Protein AF-A0A9N8HUD5-F1 (afdb_monomer_lite)

Radius of gyration: 26.01 Å; chains: 1; bounding box: 50×95×50 Å

InterPro domains:
  IPR002059 Cold-shock protein Csp, DNA-binding [PF00313] (64-129)
  IPR002059 Cold-shock protein Csp, DNA-binding [PR00050] (65-80)
  IPR002059 Cold-shock protein Csp, DNA-binding [PR00050] (102-120)
  IPR002059 Cold-shock protein Cs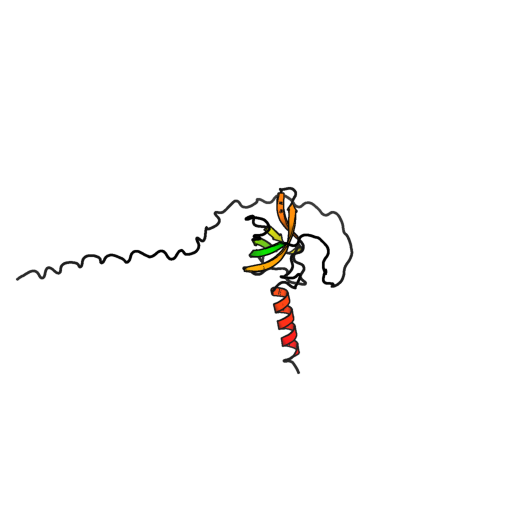p, DNA-binding [PS51857] (62-129)
  IPR002059 Cold-shock protein Csp, DNA-binding [cd04458] (65-129)
  IPR011129 Cold-shock domain [SM00357] (64-130)
  IPR012340 Nucleic acid-binding, OB-fold [G3DSA:2.40.50.140] (56-138)
  IPR012340 Nucleic acid-binding, OB-fold [SSF50249] (61-129)

Organism: NCBI:txid568900

pLDDT: mean 70.56, std 19.14, range [32.69, 93.5]

Structure (mmCIF, N/CA/C/O backbone):
data_AF-A0A9N8HUD5-F1
#
_entry.id   AF-A0A9N8HUD5-F1
#
loop_
_atom_site.group_PDB
_atom_site.id
_atom_site.type_symbol
_atom_site.label_atom_id
_atom_site.label_alt_id
_atom_site.label_comp_id
_atom_site.label_asym_id
_atom_site.label_entity_id
_atom_site.label_seq_id
_atom_site.pdbx_PDB_ins_code
_atom_site.Cartn_x
_atom_site.Cartn_y
_atom_site.Cartn_z
_atom_site.occupancy
_atom_site.B_iso_or_equiv
_atom_site.auth_seq_id
_atom_site.auth_comp_id
_atom_site.auth_asym_id
_atom_site.auth_atom_id
_atom_site.pdbx_PDB_model_num
ATOM 1 N N . MET A 1 1 ? 23.398 -70.251 32.913 1.00 56.81 1 MET A N 1
ATOM 2 C CA . MET A 1 1 ? 24.498 -69.536 32.239 1.00 56.81 1 MET A CA 1
ATOM 3 C C . MET A 1 1 ? 24.218 -69.539 30.742 1.00 56.81 1 MET A C 1
ATOM 5 O O . MET A 1 1 ? 24.771 -70.358 30.030 1.00 56.81 1 MET A O 1
ATOM 9 N N . PHE A 1 2 ? 23.281 -68.706 30.293 1.00 45.31 2 PHE A N 1
ATOM 10 C CA . PHE A 1 2 ? 23.055 -68.455 28.871 1.00 45.31 2 PHE A CA 1
ATOM 11 C C . PHE A 1 2 ? 22.741 -66.976 28.736 1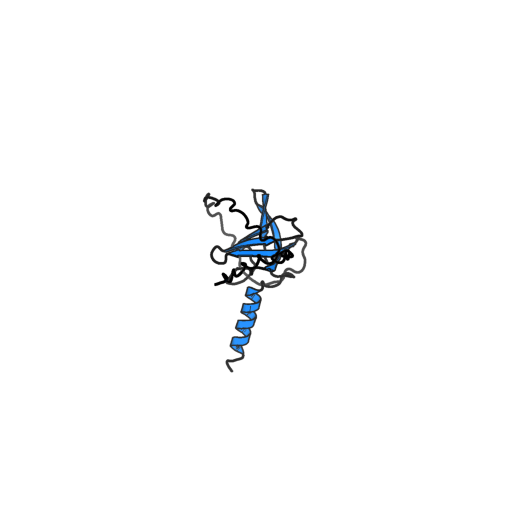.00 45.31 2 PHE A C 1
ATOM 13 O O . PHE A 1 2 ? 21.716 -66.505 29.228 1.00 45.31 2 PHE A O 1
ATOM 20 N N . ASP A 1 3 ? 23.706 -66.267 28.165 1.00 61.66 3 ASP A N 1
ATOM 21 C CA . ASP A 1 3 ? 23.652 -64.870 27.792 1.00 61.66 3 ASP A CA 1
ATOM 22 C C . ASP A 1 3 ? 22.352 -64.572 27.049 1.00 61.66 3 ASP A C 1
ATOM 24 O O . ASP A 1 3 ? 22.137 -64.966 25.901 1.00 61.66 3 ASP A O 1
ATOM 28 N N . TRP A 1 4 ? 21.478 -63.872 27.770 1.00 51.94 4 TRP A N 1
ATOM 29 C CA . TRP A 1 4 ? 20.275 -63.199 27.307 1.00 51.94 4 TRP A CA 1
ATOM 30 C C . TRP A 1 4 ? 20.705 -62.058 26.375 1.00 51.94 4 TRP A C 1
ATOM 32 O O . TRP A 1 4 ? 20.704 -60.877 26.723 1.00 51.94 4 TRP A O 1
ATOM 42 N N . PHE A 1 5 ? 21.179 -62.459 25.197 1.00 59.19 5 PHE A N 1
ATOM 43 C CA . PHE A 1 5 ? 21.587 -61.618 24.089 1.00 59.19 5 PHE A CA 1
ATOM 44 C C . PHE A 1 5 ? 20.330 -60.946 23.550 1.00 59.19 5 PHE A C 1
ATOM 46 O O . PHE A 1 5 ? 19.666 -61.466 22.662 1.00 59.19 5 PHE A O 1
ATOM 53 N N . ASN A 1 6 ? 19.959 -59.827 24.170 1.00 59.56 6 ASN A N 1
ATOM 54 C CA . ASN A 1 6 ? 18.856 -58.979 23.755 1.00 59.56 6 ASN A CA 1
ATOM 55 C C . ASN A 1 6 ? 19.247 -58.349 22.405 1.00 59.56 6 ASN A C 1
ATOM 57 O O . ASN A 1 6 ? 20.108 -57.460 22.384 1.00 59.56 6 ASN A O 1
ATOM 61 N N . PRO A 1 7 ? 18.708 -58.825 21.267 1.00 67.44 7 PRO A N 1
ATOM 62 C CA . PRO A 1 7 ? 19.077 -58.276 19.977 1.00 67.44 7 PRO A CA 1
ATOM 63 C C . PRO A 1 7 ? 18.527 -56.851 19.915 1.00 67.44 7 PRO A C 1
ATOM 65 O O . PRO A 1 7 ? 17.330 -56.629 20.106 1.00 67.44 7 PRO A O 1
ATOM 68 N N . LYS A 1 8 ? 19.404 -55.867 19.678 1.00 62.22 8 LYS A N 1
ATOM 69 C CA . LYS A 1 8 ? 18.968 -54.489 19.428 1.00 62.22 8 LYS A CA 1
ATOM 70 C C . LYS A 1 8 ? 17.900 -54.514 18.325 1.00 62.22 8 LYS A C 1
ATOM 72 O O . LYS A 1 8 ? 18.168 -55.085 17.265 1.00 62.22 8 LYS A O 1
ATOM 77 N N . PRO A 1 9 ? 16.717 -53.918 18.544 1.00 66.44 9 PRO A N 1
ATOM 78 C CA . PRO A 1 9 ? 15.714 -53.824 17.499 1.00 66.44 9 PRO A CA 1
ATOM 79 C C . PRO A 1 9 ? 16.289 -53.012 16.336 1.00 66.44 9 PRO A C 1
ATOM 81 O O . PRO A 1 9 ? 16.839 -51.927 16.539 1.00 66.44 9 PRO A O 1
ATOM 84 N N . ALA A 1 10 ? 16.189 -53.558 15.124 1.00 68.25 10 ALA A N 1
ATOM 85 C CA . ALA A 1 10 ? 16.516 -52.838 13.902 1.00 68.25 10 ALA A CA 1
ATOM 86 C C . ALA A 1 10 ? 15.690 -51.537 13.829 1.00 68.25 10 ALA A C 1
ATOM 88 O O . ALA A 1 10 ? 14.516 -51.547 14.224 1.00 68.25 10 ALA A O 1
ATOM 89 N N . PRO A 1 11 ? 16.263 -50.423 13.341 1.00 66.31 11 PRO A N 1
ATOM 90 C CA . PRO A 1 11 ? 15.497 -49.203 13.141 1.00 66.31 11 PRO A CA 1
ATOM 91 C C . PRO A 1 11 ? 14.362 -49.484 12.148 1.00 66.31 11 PRO A C 1
ATOM 93 O O . PRO A 1 11 ? 14.580 -50.039 11.070 1.00 66.31 11 PRO A O 1
ATOM 96 N N . LYS A 1 12 ? 13.133 -49.144 12.548 1.00 63.16 12 LYS A N 1
ATOM 97 C CA . LYS A 1 12 ? 11.958 -49.188 11.669 1.00 63.16 12 LYS A CA 1
ATOM 98 C C . LYS A 1 12 ? 12.215 -48.277 10.460 1.00 63.16 12 LYS A C 1
ATOM 100 O O . LYS A 1 12 ? 12.832 -47.230 10.651 1.00 63.16 12 LYS A O 1
ATOM 105 N N . PRO A 1 13 ? 11.736 -48.626 9.252 1.00 60.84 13 PRO A N 1
ATOM 106 C CA . PRO A 1 13 ? 11.747 -47.685 8.143 1.00 60.84 13 PRO A CA 1
ATOM 107 C C . PRO A 1 13 ? 10.936 -46.457 8.559 1.00 60.84 13 PRO A C 1
ATOM 109 O O . PRO A 1 13 ? 9.752 -46.567 8.886 1.00 60.84 13 PRO A O 1
ATOM 112 N N . GLU A 1 14 ? 11.603 -45.308 8.608 1.00 56.56 14 GLU A N 1
ATOM 113 C CA . GLU A 1 14 ? 10.946 -44.023 8.790 1.00 56.56 14 GLU A CA 1
ATOM 114 C C . GLU A 1 14 ? 9.911 -43.845 7.668 1.00 56.56 14 GLU A C 1
ATOM 116 O O . GLU A 1 14 ? 10.170 -44.246 6.523 1.00 56.56 14 GLU A O 1
ATOM 121 N N . PRO A 1 15 ? 8.715 -43.313 7.972 1.00 58.66 15 PRO A N 1
ATOM 122 C CA . PRO A 1 15 ? 7.761 -42.969 6.934 1.00 58.66 15 PRO A CA 1
ATOM 123 C C . PRO A 1 15 ? 8.463 -42.001 5.984 1.00 58.66 15 PRO A C 1
ATOM 125 O O . PRO A 1 15 ? 8.954 -40.960 6.415 1.00 58.66 15 PRO A O 1
ATOM 128 N N . LYS A 1 16 ? 8.538 -42.358 4.696 1.00 51.50 16 LYS A N 1
ATOM 129 C CA . LYS A 1 16 ? 8.854 -41.385 3.654 1.00 51.50 16 LYS A CA 1
ATOM 130 C C . LYS A 1 16 ? 7.853 -40.258 3.836 1.00 51.50 16 LYS A C 1
ATOM 132 O O . LYS A 1 16 ? 6.663 -40.478 3.620 1.00 51.50 16 LYS A O 1
ATOM 137 N N . GLU A 1 17 ? 8.340 -39.113 4.298 1.00 52.84 17 GLU A N 1
ATOM 138 C CA . GLU A 1 17 ? 7.603 -37.866 4.279 1.00 52.84 17 GLU A CA 1
ATOM 139 C C . GLU A 1 17 ? 7.073 -37.688 2.862 1.00 52.84 17 GLU A C 1
ATOM 141 O O . GLU A 1 17 ? 7.805 -37.394 1.913 1.00 52.84 17 GLU A O 1
ATOM 146 N N . GLU A 1 18 ? 5.777 -37.933 2.720 1.00 52.66 18 GLU A N 1
ATOM 147 C CA . GLU A 1 18 ? 4.967 -37.267 1.729 1.00 52.66 18 GLU A CA 1
ATOM 148 C C . GLU A 1 18 ? 5.169 -35.785 2.021 1.00 52.66 18 GLU A C 1
ATOM 150 O O . GLU A 1 18 ? 4.607 -35.233 2.970 1.00 52.66 18 GLU A O 1
ATOM 155 N N . LYS A 1 19 ? 6.091 -35.182 1.264 1.00 46.22 19 LYS A N 1
ATOM 156 C CA . LYS A 1 19 ? 6.238 -33.743 1.162 1.00 46.22 19 LYS A CA 1
ATOM 157 C C . LYS A 1 19 ? 4.858 -33.212 0.815 1.00 46.22 19 LYS A C 1
ATOM 159 O O . LYS A 1 19 ? 4.460 -33.199 -0.345 1.00 46.22 19 LYS A O 1
ATOM 164 N N . LYS A 1 20 ? 4.135 -32.769 1.840 1.00 44.97 20 LYS A N 1
ATOM 165 C CA . LYS A 1 20 ? 3.268 -31.620 1.682 1.00 44.97 20 LYS A CA 1
ATOM 166 C C . LYS A 1 20 ? 4.163 -30.569 1.059 1.00 44.97 20 LYS A C 1
ATOM 168 O O . LYS A 1 20 ? 5.164 -30.178 1.653 1.00 44.97 20 LYS A O 1
ATOM 173 N N . GLU A 1 21 ? 3.853 -30.219 -0.176 1.00 50.84 21 GLU A N 1
ATOM 174 C CA . GLU A 1 21 ? 4.315 -28.987 -0.779 1.00 50.84 21 GLU A CA 1
ATOM 175 C C . GLU A 1 21 ? 3.797 -27.864 0.123 1.00 50.84 21 GLU A C 1
ATOM 177 O O . GLU A 1 21 ? 2.689 -27.354 -0.017 1.00 50.84 21 GLU A O 1
ATOM 182 N N . GLU A 1 22 ? 4.583 -27.559 1.150 1.00 48.84 22 GLU A N 1
ATOM 183 C CA . GLU A 1 22 ? 4.628 -26.234 1.725 1.00 48.84 22 GLU A CA 1
ATOM 184 C C . GLU A 1 22 ? 4.951 -25.304 0.551 1.00 48.84 22 GLU A C 1
ATOM 186 O O . GLU A 1 22 ? 5.876 -25.611 -0.215 1.00 48.84 22 GLU A O 1
ATOM 191 N N . PRO A 1 23 ? 4.183 -24.222 0.328 1.00 47.81 23 PRO A N 1
ATOM 192 C CA . PRO A 1 23 ? 4.582 -23.241 -0.661 1.00 47.81 23 PRO A CA 1
ATOM 193 C C . PRO A 1 23 ? 5.985 -22.803 -0.269 1.00 47.81 23 PRO A C 1
ATOM 195 O O . PRO A 1 23 ? 6.195 -22.333 0.849 1.00 47.81 23 PRO A O 1
ATOM 198 N N . VAL A 1 24 ? 6.935 -23.059 -1.168 1.00 46.81 24 VAL A N 1
ATOM 199 C CA . VAL A 1 24 ? 8.325 -22.647 -1.057 1.00 46.81 24 VAL A CA 1
ATOM 200 C C . VAL A 1 24 ? 8.314 -21.181 -0.654 1.00 46.81 24 VAL A C 1
ATOM 202 O O . VAL A 1 24 ? 8.031 -20.290 -1.454 1.00 46.81 24 VAL A O 1
ATOM 205 N N . VAL A 1 25 ? 8.578 -20.949 0.627 1.00 52.94 25 VAL A N 1
ATOM 206 C CA . VAL A 1 25 ? 9.038 -19.668 1.123 1.00 52.94 25 VAL A CA 1
ATOM 207 C C . VAL A 1 25 ? 10.451 -19.585 0.573 1.00 52.94 25 VAL A C 1
ATOM 209 O O . VAL A 1 25 ? 11.414 -20.001 1.212 1.00 52.94 25 VAL A O 1
ATOM 212 N N . GLU A 1 26 ? 10.564 -19.155 -0.683 1.00 42.72 26 GLU A N 1
ATOM 213 C CA . GLU A 1 26 ? 11.800 -18.559 -1.149 1.00 42.72 26 GLU A CA 1
ATOM 214 C C . GLU A 1 26 ? 12.009 -17.376 -0.217 1.00 42.72 26 GLU A C 1
ATOM 216 O O . GLU A 1 26 ? 11.342 -16.349 -0.330 1.00 42.72 26 GLU A O 1
ATOM 221 N N . GLU A 1 27 ? 12.886 -17.561 0.770 1.00 49.47 27 GLU A N 1
ATOM 222 C CA . GLU A 1 27 ? 13.604 -16.453 1.367 1.00 49.47 27 GLU A CA 1
ATOM 223 C C . GLU A 1 27 ? 14.079 -15.589 0.195 1.00 49.47 27 GLU A C 1
ATOM 225 O O . GLU A 1 27 ? 14.913 -16.060 -0.593 1.00 49.47 27 GLU A O 1
ATOM 230 N N . PRO A 1 28 ? 13.578 -14.352 0.019 1.00 57.28 28 PRO A N 1
ATOM 231 C CA . PRO A 1 28 ? 14.270 -13.439 -0.854 1.00 57.28 28 PRO A CA 1
ATOM 232 C C . PRO A 1 28 ? 15.632 -13.228 -0.202 1.00 57.28 28 PRO A C 1
ATOM 234 O O . PRO A 1 28 ? 15.771 -12.549 0.819 1.00 57.28 28 PRO A O 1
ATOM 237 N N . LYS A 1 29 ? 16.640 -13.882 -0.787 1.00 38.75 29 LYS A N 1
ATOM 238 C CA . LYS A 1 29 ? 18.043 -13.566 -0.579 1.00 38.75 29 LYS A CA 1
ATOM 239 C C . LYS A 1 29 ? 18.156 -12.055 -0.584 1.00 38.75 29 LYS A C 1
ATOM 241 O O . LYS A 1 29 ? 17.743 -11.408 -1.544 1.00 38.75 29 LYS A O 1
ATOM 246 N N . ALA A 1 30 ? 18.737 -11.545 0.492 1.00 47.75 30 ALA A N 1
ATOM 247 C CA . ALA A 1 30 ? 19.262 -10.203 0.590 1.00 47.75 30 ALA A CA 1
ATOM 248 C C . ALA A 1 30 ? 19.863 -9.764 -0.756 1.00 47.75 30 ALA A C 1
ATOM 250 O O . ALA A 1 30 ? 20.946 -10.203 -1.142 1.00 47.75 30 ALA A O 1
ATOM 251 N N . VAL A 1 31 ? 19.132 -8.912 -1.470 1.00 47.81 31 VAL A N 1
ATOM 252 C CA . VAL A 1 31 ? 19.686 -8.042 -2.496 1.00 47.81 31 VAL A CA 1
ATOM 253 C C . VAL A 1 31 ? 19.824 -6.694 -1.819 1.00 47.81 31 VAL A C 1
ATOM 255 O O . VAL A 1 31 ? 18.836 -6.033 -1.523 1.00 47.81 31 VAL A O 1
ATOM 258 N N . GLU A 1 32 ? 21.082 -6.426 -1.484 1.00 46.41 32 GLU A N 1
ATOM 259 C CA . GLU A 1 32 ? 21.730 -5.143 -1.234 1.00 46.41 32 GLU A CA 1
ATOM 260 C C . GLU A 1 32 ? 20.893 -4.033 -0.591 1.00 46.41 32 GLU A C 1
ATOM 262 O O . GLU A 1 32 ? 19.988 -3.461 -1.193 1.00 46.41 32 GLU A O 1
ATOM 267 N N . GLU A 1 33 ? 21.327 -3.637 0.609 1.00 48.59 33 GLU A N 1
ATOM 268 C CA . GLU A 1 33 ? 21.119 -2.290 1.133 1.00 48.59 33 GLU A CA 1
ATOM 269 C C . GLU A 1 33 ? 21.297 -1.256 0.005 1.00 48.59 33 GLU A C 1
ATOM 271 O O . GLU A 1 33 ? 22.419 -1.086 -0.492 1.00 48.59 33 GLU A O 1
ATOM 276 N N . PRO A 1 34 ? 20.255 -0.505 -0.398 1.00 49.66 34 PRO A N 1
ATOM 277 C CA . PRO A 1 34 ? 20.499 0.711 -1.138 1.00 49.66 34 PRO A CA 1
ATOM 278 C C . PRO A 1 34 ? 21.147 1.686 -0.158 1.00 49.66 34 PRO A C 1
ATOM 280 O O . PRO A 1 34 ? 20.494 2.299 0.691 1.00 49.66 34 PRO A O 1
ATOM 283 N N . LYS A 1 35 ? 22.472 1.799 -0.275 1.00 38.44 35 LYS A N 1
ATOM 284 C CA . LYS A 1 35 ? 23.235 2.932 0.234 1.00 38.44 35 LYS A CA 1
ATOM 285 C C . LYS A 1 35 ? 22.485 4.208 -0.126 1.00 38.44 35 LYS A C 1
ATOM 287 O O . LYS A 1 35 ? 22.118 4.416 -1.282 1.00 38.44 35 LYS A O 1
ATOM 292 N N . ALA A 1 36 ? 22.309 5.047 0.885 1.00 48.59 36 ALA A N 1
ATOM 293 C CA . ALA A 1 36 ? 21.891 6.426 0.750 1.00 48.59 36 ALA A CA 1
ATOM 294 C C . ALA A 1 36 ? 22.529 7.080 -0.486 1.00 48.59 36 ALA A C 1
ATOM 296 O O . ALA A 1 36 ? 23.756 7.152 -0.589 1.00 48.59 36 ALA A O 1
ATOM 297 N N . VAL A 1 37 ? 21.695 7.593 -1.389 1.00 45.78 37 VAL A N 1
ATOM 298 C CA . VAL A 1 37 ? 22.090 8.688 -2.265 1.00 45.78 37 VAL A CA 1
ATOM 299 C C . VAL A 1 37 ? 20.968 9.722 -2.275 1.00 45.78 37 VAL A C 1
ATOM 301 O O . VAL A 1 37 ? 19.854 9.472 -2.719 1.00 45.78 37 VAL A O 1
ATOM 304 N N . GLU A 1 38 ? 21.317 10.825 -1.622 1.00 46.47 38 GLU A N 1
ATOM 305 C CA . GLU A 1 38 ? 20.893 12.210 -1.799 1.00 46.47 38 GLU A CA 1
ATOM 306 C C . GLU A 1 38 ? 19.401 12.572 -1.835 1.00 46.47 38 GLU A C 1
ATOM 308 O O . GLU A 1 38 ? 18.651 12.251 -2.749 1.00 46.47 38 GLU A O 1
ATOM 313 N N . GLU A 1 39 ? 19.034 13.403 -0.853 1.00 57.25 39 GLU A N 1
ATOM 314 C CA . GLU A 1 39 ? 17.968 14.396 -0.952 1.00 57.25 39 GLU A CA 1
ATOM 315 C C . GLU A 1 39 ? 18.074 15.190 -2.269 1.00 57.25 39 GLU A C 1
ATOM 317 O O . GLU A 1 39 ? 19.056 15.913 -2.462 1.00 57.25 39 GLU A O 1
ATOM 322 N N . PRO A 1 40 ? 17.037 15.229 -3.119 1.00 42.78 40 PRO A N 1
ATOM 323 C CA . PRO A 1 40 ? 16.819 16.398 -3.939 1.00 42.78 40 PRO A CA 1
ATOM 324 C C . PRO A 1 40 ? 15.988 17.402 -3.136 1.00 42.78 40 PRO A C 1
ATOM 326 O O . PRO A 1 40 ? 14.840 17.171 -2.747 1.00 42.78 40 PRO A O 1
ATOM 329 N N . LYS A 1 41 ? 16.624 18.545 -2.878 1.00 34.81 41 LYS A N 1
ATOM 330 C CA . LYS A 1 41 ? 16.018 19.766 -2.353 1.00 34.81 41 LYS A CA 1
ATOM 331 C C . LYS A 1 41 ? 14.682 20.083 -3.034 1.00 34.81 41 LYS A C 1
ATOM 333 O O . LYS A 1 41 ? 14.596 20.186 -4.251 1.00 34.81 41 LYS A O 1
ATOM 338 N N . LYS A 1 42 ? 13.700 20.373 -2.181 1.00 42.81 42 LYS A N 1
ATOM 339 C CA . LYS A 1 42 ? 12.654 21.400 -2.306 1.00 42.81 42 LYS A CA 1
ATOM 340 C C . LYS A 1 42 ? 12.683 22.247 -3.593 1.00 42.81 42 LYS A C 1
ATOM 342 O O . LYS A 1 42 ? 13.518 23.138 -3.707 1.00 42.81 42 LYS A O 1
ATOM 347 N N . VAL A 1 43 ? 11.657 22.076 -4.427 1.00 41.91 43 VAL A N 1
ATOM 348 C CA . VAL A 1 43 ? 11.024 23.137 -5.234 1.00 41.91 43 VAL A CA 1
ATOM 349 C C . VAL A 1 43 ? 9.508 22.903 -5.177 1.00 41.91 43 VAL A C 1
ATOM 351 O O . VAL A 1 43 ? 9.009 21.865 -5.583 1.00 41.91 43 VAL A O 1
ATOM 354 N N . GLU A 1 44 ? 8.850 23.603 -4.258 1.00 40.47 44 GLU A N 1
ATOM 355 C CA . GLU A 1 44 ? 7.907 24.700 -4.539 1.00 40.47 44 GLU A CA 1
ATOM 356 C C . GLU A 1 44 ? 6.445 24.227 -4.589 1.00 40.47 44 GLU A C 1
ATOM 358 O O . GLU A 1 44 ? 5.915 23.768 -5.590 1.00 40.47 44 GLU A O 1
ATOM 363 N N . GLU A 1 45 ? 5.841 24.314 -3.401 1.00 51.19 45 GLU A N 1
ATOM 364 C CA . GLU A 1 45 ? 4.486 24.792 -3.117 1.00 51.19 45 GLU A CA 1
ATOM 365 C C . GLU A 1 45 ? 3.513 24.887 -4.306 1.00 51.19 45 GLU A C 1
ATOM 367 O O . GLU A 1 45 ? 3.479 25.878 -5.031 1.00 51.19 45 GLU A O 1
ATOM 372 N N . VAL A 1 46 ? 2.591 23.924 -4.385 1.00 37.69 46 VAL A N 1
ATOM 373 C CA . VAL A 1 46 ? 1.257 24.185 -4.934 1.00 37.69 46 VAL A CA 1
ATOM 374 C C . VAL A 1 46 ? 0.236 23.973 -3.826 1.00 37.69 46 VAL A C 1
ATOM 376 O O . VAL A 1 46 ? -0.172 22.872 -3.472 1.00 37.69 46 VAL A O 1
ATOM 379 N N . LYS A 1 47 ? -0.103 25.107 -3.227 1.00 41.16 47 LYS A N 1
ATOM 380 C CA . LYS A 1 47 ? -1.194 25.356 -2.297 1.00 41.16 47 LYS A CA 1
ATOM 381 C C . LYS A 1 47 ? -2.532 24.960 -2.925 1.00 41.16 47 LYS A C 1
ATOM 383 O O . LYS A 1 47 ? -2.947 25.614 -3.877 1.00 41.16 47 LYS A O 1
ATOM 388 N N . SER A 1 48 ? -3.223 23.960 -2.375 1.00 32.69 48 SER A N 1
ATOM 389 C CA . SER A 1 48 ? -4.694 23.948 -2.205 1.00 32.69 48 SER A CA 1
ATOM 390 C C . SER A 1 48 ? -5.215 22.620 -1.627 1.00 32.69 48 SER A C 1
ATOM 392 O O . SER A 1 48 ? -5.302 21.601 -2.300 1.00 32.69 48 SER A O 1
ATOM 394 N N . GLU A 1 49 ? -5.615 22.669 -0.359 1.00 43.84 49 GLU A N 1
ATOM 395 C CA . GLU A 1 49 ? -6.745 21.906 0.205 1.00 43.84 49 GLU A CA 1
ATOM 396 C C . GLU A 1 49 ? -8.087 22.395 -0.407 1.00 43.84 49 GLU A C 1
ATOM 398 O O . GLU A 1 49 ? -8.076 23.467 -1.025 1.00 43.84 49 GLU A O 1
ATOM 403 N N . PRO A 1 50 ? -9.268 21.769 -0.164 1.00 57.03 50 PRO A N 1
ATOM 404 C CA . PRO A 1 50 ? -9.575 20.490 0.502 1.00 57.03 50 PRO A CA 1
ATOM 405 C C . PRO A 1 50 ? -10.626 19.620 -0.262 1.00 57.03 50 PRO A C 1
ATOM 407 O O . PRO A 1 50 ? -11.109 19.977 -1.332 1.00 57.03 50 PRO A O 1
ATOM 410 N N . ALA A 1 51 ? -11.061 18.531 0.389 1.00 34.56 51 ALA A N 1
ATOM 411 C CA . ALA A 1 51 ? -12.385 17.891 0.286 1.00 34.56 51 ALA A CA 1
ATOM 412 C C . ALA A 1 51 ? -12.616 16.757 -0.739 1.00 34.56 51 ALA A C 1
ATOM 414 O O . ALA A 1 51 ? -12.754 16.950 -1.942 1.00 34.56 51 ALA A O 1
ATOM 415 N N . ALA A 1 52 ? -12.811 15.562 -0.172 1.00 43.31 52 ALA A N 1
ATOM 416 C CA . ALA A 1 52 ? -13.941 14.668 -0.422 1.00 43.31 52 ALA A CA 1
ATOM 417 C C . ALA A 1 52 ? -14.649 14.787 -1.784 1.00 43.31 52 ALA A C 1
ATOM 419 O O . ALA A 1 52 ? -15.609 15.544 -1.923 1.00 43.31 52 ALA A O 1
ATOM 420 N N . LYS A 1 53 ? -14.306 13.906 -2.728 1.00 35.69 53 LYS A N 1
ATOM 421 C CA . LYS A 1 53 ? -15.311 13.284 -3.599 1.00 35.69 53 LYS A CA 1
ATOM 422 C C . LYS A 1 53 ? -14.726 12.073 -4.308 1.00 35.69 53 LYS A C 1
ATOM 424 O O . LYS A 1 53 ? -13.656 12.160 -4.899 1.00 35.69 53 LYS A O 1
ATOM 429 N N . ALA A 1 54 ? -15.459 10.965 -4.262 1.00 46.44 54 ALA A N 1
ATOM 430 C CA . ALA A 1 54 ? -15.230 9.802 -5.105 1.00 46.44 54 ALA A CA 1
ATOM 431 C C . ALA A 1 54 ? -14.937 10.227 -6.557 1.00 46.44 54 ALA A C 1
ATOM 433 O O . ALA A 1 54 ? -15.731 10.986 -7.126 1.00 46.44 54 ALA A O 1
ATOM 434 N N . PRO A 1 55 ? -13.860 9.739 -7.191 1.00 46.62 55 PRO A N 1
ATOM 435 C CA . PRO A 1 55 ? -13.757 9.815 -8.631 1.00 46.62 55 PRO A CA 1
ATOM 436 C C . PRO A 1 55 ? -14.559 8.649 -9.208 1.00 46.62 55 PRO A C 1
ATOM 438 O O . PRO A 1 55 ? -14.052 7.545 -9.392 1.00 46.62 55 PRO A O 1
ATOM 441 N N . ALA A 1 56 ? -15.832 8.907 -9.499 1.00 39.72 56 ALA A N 1
ATOM 442 C CA . ALA A 1 56 ? -16.520 8.155 -10.533 1.00 39.72 56 ALA A CA 1
ATOM 443 C C . ALA A 1 56 ? -15.734 8.328 -11.844 1.00 39.72 56 ALA A C 1
ATOM 445 O O . ALA A 1 56 ? -15.492 9.454 -12.276 1.00 39.72 56 ALA A O 1
ATOM 446 N N . ALA A 1 57 ? -15.311 7.197 -12.408 1.00 45.91 57 ALA A N 1
ATOM 447 C CA . ALA A 1 57 ? -14.986 6.956 -13.811 1.00 45.91 57 ALA A CA 1
ATOM 448 C C . ALA A 1 57 ? -14.457 8.158 -14.624 1.00 45.91 57 ALA A C 1
ATOM 450 O O . ALA A 1 57 ? -15.219 8.890 -15.251 1.00 45.91 57 ALA A O 1
ATOM 451 N N . SER A 1 58 ? -13.130 8.286 -14.714 1.00 35.94 58 SER A N 1
ATOM 452 C CA . SER A 1 58 ? -12.489 8.910 -15.877 1.00 35.94 58 SER A CA 1
ATOM 453 C C . SER A 1 58 ? -11.088 8.327 -16.101 1.00 35.94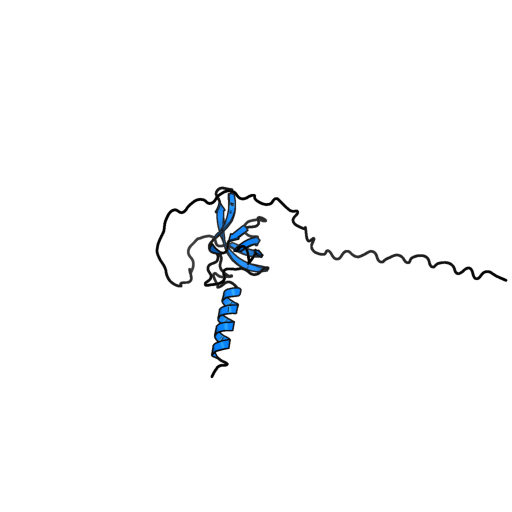 58 SER A C 1
ATOM 455 O O . SER A 1 58 ? -10.106 8.736 -15.480 1.00 35.94 58 SER A O 1
ATOM 457 N N . GLY A 1 59 ? -11.045 7.283 -16.937 1.00 46.94 59 GLY A N 1
ATOM 458 C CA . GLY A 1 59 ? -10.004 7.013 -17.939 1.00 46.94 59 GLY A CA 1
ATOM 459 C C . GLY A 1 59 ? -8.527 7.087 -17.550 1.00 46.94 59 GLY A C 1
ATOM 460 O O . GLY A 1 59 ? -7.724 7.51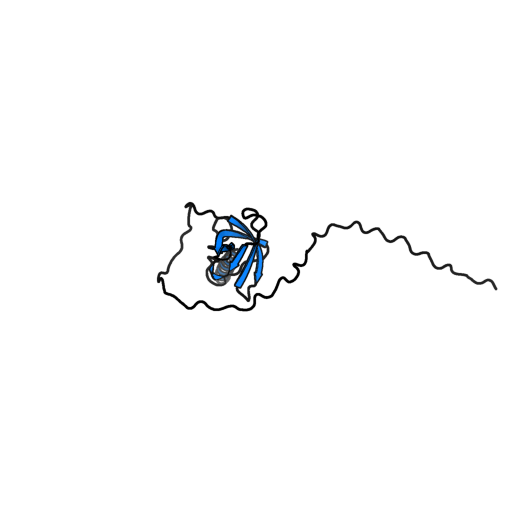1 -18.371 1.00 46.94 59 GLY A O 1
ATOM 461 N N . SER A 1 60 ? -8.146 6.689 -16.341 1.00 54.62 60 SER A N 1
ATOM 462 C CA . SER A 1 60 ? -6.741 6.435 -16.002 1.00 54.62 60 SER A CA 1
ATOM 463 C C . SER A 1 60 ? -6.663 5.030 -15.435 1.00 54.62 60 SER A C 1
ATOM 465 O O . SER A 1 60 ? -7.315 4.762 -14.429 1.00 54.62 60 SER A O 1
ATOM 467 N N . GLU A 1 61 ? -5.953 4.144 -16.134 1.00 76.06 61 GLU A N 1
ATOM 468 C CA . GLU A 1 61 ? -5.829 2.718 -15.820 1.00 76.06 61 GLU A CA 1
ATOM 469 C C . GLU A 1 61 ? -5.489 2.535 -14.335 1.00 76.06 61 GLU A C 1
ATOM 471 O O . GLU A 1 61 ? -4.401 2.885 -13.871 1.00 76.06 61 GLU A O 1
ATOM 476 N N . ARG A 1 62 ? -6.483 2.079 -13.567 1.00 85.75 62 ARG A N 1
ATOM 477 C CA . ARG A 1 62 ? -6.299 1.632 -12.192 1.00 85.75 62 ARG A CA 1
ATOM 478 C C . ARG A 1 62 ? -6.084 0.136 -12.244 1.00 85.75 62 ARG A C 1
ATOM 480 O O . ARG A 1 62 ? -6.833 -0.569 -12.913 1.00 85.75 62 ARG A O 1
ATOM 487 N N . LEU A 1 63 ? -5.054 -0.309 -11.553 1.00 89.12 63 LEU A N 1
ATOM 488 C CA . LEU A 1 63 ? -4.686 -1.703 -11.436 1.00 89.12 63 LEU A CA 1
ATOM 489 C C . LEU A 1 63 ? -5.024 -2.162 -10.027 1.00 89.12 63 LEU A C 1
ATOM 491 O O . LEU A 1 63 ? -4.838 -1.432 -9.048 1.00 89.12 63 LEU A O 1
ATOM 495 N N . SER A 1 64 ? -5.521 -3.385 -9.942 1.00 90.06 64 SER A N 1
ATOM 496 C CA . SER A 1 64 ? -5.707 -4.087 -8.686 1.00 90.06 64 SER A CA 1
ATOM 497 C C . SER A 1 64 ? -4.435 -4.831 -8.302 1.00 90.06 64 SER A C 1
ATOM 499 O O . SER A 1 64 ? -3.733 -5.392 -9.143 1.00 90.06 64 SER A O 1
ATOM 501 N N . GLY A 1 65 ? -4.143 -4.875 -7.008 1.00 91.06 65 GLY A N 1
ATOM 502 C CA . GLY A 1 65 ? -3.050 -5.674 -6.482 1.00 91.06 65 GLY A CA 1
ATOM 503 C C . GLY A 1 65 ? -3.289 -6.116 -5.051 1.00 91.06 65 GLY A C 1
ATOM 504 O O . GLY A 1 65 ? -4.200 -5.654 -4.367 1.00 91.06 65 GLY A O 1
ATOM 505 N N . THR A 1 66 ? -2.448 -7.038 -4.605 1.00 91.81 66 THR A N 1
ATOM 506 C CA . THR A 1 66 ? -2.414 -7.529 -3.230 1.00 91.81 66 THR A CA 1
ATOM 507 C C . THR A 1 66 ? -1.136 -7.049 -2.568 1.00 91.81 66 THR A C 1
ATOM 509 O O . THR A 1 66 ? -0.042 -7.215 -3.107 1.00 91.81 66 THR A O 1
ATOM 512 N N . VAL A 1 67 ? -1.254 -6.446 -1.392 1.00 91.94 67 VAL A N 1
ATOM 513 C CA . VAL A 1 67 ? -0.099 -5.963 -0.632 1.00 91.94 67 VAL A CA 1
ATOM 514 C C . VAL A 1 67 ? 0.731 -7.159 -0.172 1.00 91.94 67 VAL A C 1
ATOM 516 O O . VAL A 1 67 ? 0.254 -7.987 0.601 1.00 91.94 67 VAL A O 1
ATOM 519 N N . ASN A 1 68 ? 1.977 -7.245 -0.636 1.00 92.38 68 ASN A N 1
ATOM 520 C CA . ASN A 1 68 ? 2.894 -8.316 -0.254 1.00 92.38 68 ASN A CA 1
ATOM 521 C C . ASN A 1 68 ? 3.435 -8.073 1.153 1.00 92.38 68 ASN A C 1
ATOM 523 O O . ASN A 1 68 ? 3.395 -8.945 2.005 1.00 92.38 68 ASN A O 1
ATOM 527 N N . TRP A 1 69 ? 3.909 -6.856 1.409 1.00 91.31 69 TRP A N 1
ATOM 528 C CA . TRP A 1 69 ? 4.324 -6.425 2.737 1.00 91.31 69 TRP A CA 1
ATOM 529 C C . TRP A 1 69 ? 4.373 -4.903 2.805 1.00 91.31 69 TRP A C 1
ATOM 531 O O . TRP A 1 69 ? 4.580 -4.216 1.802 1.00 91.31 69 TRP A O 1
ATOM 541 N N . PHE A 1 70 ? 4.207 -4.370 4.013 1.00 91.44 70 PHE A N 1
ATOM 542 C CA . PHE A 1 70 ? 4.297 -2.939 4.271 1.00 91.44 70 PHE A CA 1
ATOM 543 C C . PHE A 1 70 ? 4.958 -2.680 5.621 1.00 91.44 70 PHE A C 1
ATOM 545 O O . PHE A 1 70 ? 4.489 -3.136 6.668 1.00 91.44 70 PHE A O 1
ATOM 552 N N . ASN A 1 71 ? 6.037 -1.902 5.614 1.00 90.81 71 ASN A N 1
ATOM 553 C CA . ASN A 1 71 ? 6.709 -1.498 6.832 1.00 90.81 71 ASN A CA 1
ATOM 554 C C . ASN A 1 71 ? 6.095 -0.200 7.369 1.00 90.81 71 ASN A C 1
ATOM 556 O O . ASN A 1 71 ? 6.324 0.885 6.843 1.00 90.81 71 ASN A O 1
ATOM 560 N N . ARG A 1 72 ? 5.349 -0.304 8.470 1.00 88.62 72 ARG A N 1
ATOM 561 C CA . ARG A 1 72 ? 4.660 0.835 9.106 1.00 88.62 72 ARG A CA 1
ATOM 562 C C . ARG A 1 72 ? 5.612 1.837 9.756 1.00 88.62 72 ARG A C 1
ATOM 564 O O . ARG A 1 72 ? 5.224 2.980 9.959 1.00 88.62 72 ARG A O 1
ATOM 571 N N . GLN A 1 73 ? 6.821 1.405 10.108 1.00 87.56 73 GLN A N 1
ATOM 572 C CA . GLN A 1 73 ? 7.828 2.262 10.727 1.00 87.56 73 GLN A CA 1
ATOM 573 C C . GLN A 1 73 ? 8.507 3.149 9.684 1.00 87.56 73 GLN A C 1
ATOM 575 O O . GLN A 1 73 ? 8.724 4.329 9.940 1.00 87.56 73 GLN A O 1
ATOM 580 N N . TYR A 1 74 ? 8.821 2.590 8.513 1.00 89.56 74 TYR A N 1
ATOM 581 C CA . TYR A 1 74 ? 9.471 3.338 7.436 1.00 89.56 74 TYR A CA 1
ATOM 582 C C . TYR A 1 74 ? 8.502 3.909 6.393 1.00 89.56 74 TYR A C 1
ATOM 584 O O . TYR A 1 74 ? 8.891 4.771 5.612 1.00 89.56 74 TYR A O 1
ATOM 592 N N . GLY A 1 75 ? 7.247 3.461 6.377 1.00 89.25 75 GLY A N 1
ATOM 593 C CA . GLY A 1 75 ? 6.210 3.988 5.493 1.00 89.25 75 GLY A CA 1
ATOM 594 C C . GLY A 1 75 ? 6.353 3.563 4.031 1.00 89.25 75 GLY A C 1
ATOM 595 O O . GLY A 1 75 ? 5.913 4.297 3.149 1.00 89.25 75 GLY A O 1
ATOM 596 N N . TYR A 1 76 ? 6.958 2.410 3.751 1.00 91.62 76 TYR A N 1
ATOM 597 C CA . TYR A 1 76 ? 7.058 1.858 2.397 1.00 91.62 76 TYR A CA 1
ATOM 598 C C . TYR A 1 76 ? 6.744 0.362 2.374 1.00 91.62 76 TYR A C 1
ATOM 600 O O . TYR A 1 76 ? 6.810 -0.321 3.400 1.00 91.62 76 TYR A O 1
ATOM 608 N N . GLY A 1 77 ? 6.419 -0.153 1.192 1.00 93.44 77 GLY A N 1
ATOM 609 C CA . GLY A 1 77 ? 6.130 -1.564 0.975 1.00 93.44 77 GLY A CA 1
ATOM 610 C C . GLY A 1 77 ? 6.108 -1.939 -0.500 1.00 93.44 77 GLY A C 1
ATOM 611 O O . GLY A 1 77 ? 6.481 -1.139 -1.360 1.00 93.44 77 GLY A O 1
ATOM 612 N N . PHE A 1 78 ? 5.631 -3.151 -0.776 1.00 93.50 78 PHE A N 1
ATOM 613 C CA . PHE A 1 78 ? 5.457 -3.662 -2.132 1.00 93.50 78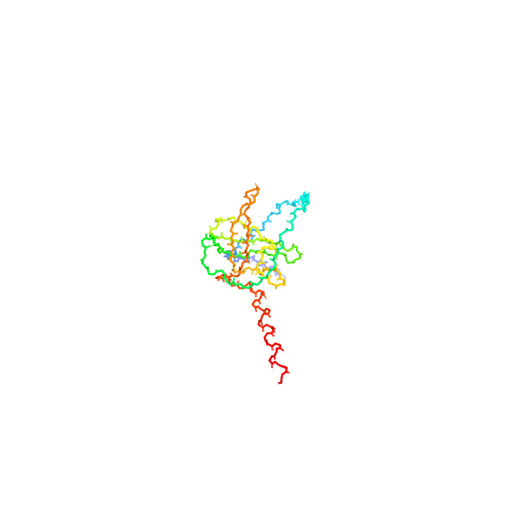 PHE A CA 1
ATOM 614 C C . PHE A 1 78 ? 4.089 -4.311 -2.318 1.00 93.50 78 PHE A C 1
ATOM 616 O O . PHE A 1 78 ? 3.545 -4.946 -1.409 1.00 93.50 78 PHE A O 1
ATOM 623 N N . ILE A 1 79 ? 3.547 -4.151 -3.521 1.00 92.25 79 ILE A N 1
ATOM 624 C CA . ILE A 1 79 ? 2.259 -4.685 -3.955 1.00 92.25 79 ILE A CA 1
ATOM 625 C C . ILE A 1 79 ? 2.517 -5.642 -5.117 1.00 92.25 79 ILE A C 1
ATOM 627 O O . ILE A 1 79 ? 3.192 -5.291 -6.082 1.00 92.25 79 ILE A O 1
ATOM 631 N N . LYS A 1 80 ? 1.948 -6.843 -5.033 1.00 91.62 80 LYS A N 1
ATOM 632 C CA . LYS A 1 80 ? 1.899 -7.800 -6.135 1.00 91.62 80 LYS A CA 1
ATOM 633 C C . LYS A 1 80 ? 0.662 -7.524 -6.970 1.00 91.62 80 LYS A C 1
ATOM 635 O O . LYS A 1 80 ? -0.458 -7.655 -6.476 1.00 91.62 80 LYS A O 1
ATOM 640 N N . ALA A 1 81 ? 0.864 -7.144 -8.221 1.00 86.38 81 ALA A N 1
ATOM 641 C CA . ALA A 1 81 ? -0.216 -6.846 -9.146 1.00 86.38 81 ALA A CA 1
ATOM 642 C C . ALA A 1 81 ? -0.127 -7.796 -10.342 1.00 86.38 81 ALA A C 1
ATOM 644 O O . ALA A 1 81 ? 0.739 -7.599 -11.190 1.00 86.38 81 ALA A O 1
ATOM 645 N N . PRO A 1 82 ? -0.993 -8.823 -10.424 1.00 78.56 82 PRO A N 1
ATOM 646 C CA . PRO A 1 82 ? -0.941 -9.785 -11.526 1.00 78.56 82 PRO A CA 1
ATOM 647 C C . PRO A 1 82 ? -1.160 -9.103 -12.885 1.00 78.56 82 PRO A C 1
ATOM 649 O O . PRO A 1 82 ? -0.594 -9.524 -13.890 1.00 78.56 82 PRO A O 1
ATOM 652 N N . ASP A 1 83 ? -1.917 -8.004 -12.901 1.00 73.44 83 ASP A N 1
ATOM 653 C CA . ASP A 1 83 ? -2.184 -7.196 -14.091 1.00 73.44 83 ASP A CA 1
ATOM 654 C C . ASP A 1 83 ? -0.966 -6.382 -14.577 1.00 73.44 83 ASP A C 1
ATOM 656 O O . ASP A 1 83 ? -0.909 -6.002 -15.744 1.00 73.44 83 ASP A O 1
ATOM 660 N N . ALA A 1 84 ? 0.030 -6.129 -13.718 1.00 67.50 84 ALA A N 1
ATOM 661 C CA . ALA A 1 84 ? 1.252 -5.386 -14.057 1.00 67.50 84 ALA A CA 1
ATOM 662 C C . ALA A 1 84 ? 2.421 -6.298 -14.496 1.00 67.50 84 ALA A C 1
ATOM 664 O O . ALA A 1 84 ? 3.558 -5.836 -14.628 1.00 67.50 84 ALA A O 1
ATOM 665 N N . GLY A 1 85 ? 2.147 -7.591 -14.718 1.00 67.88 85 GLY A N 1
ATOM 666 C CA . GLY A 1 85 ? 3.161 -8.642 -14.835 1.00 67.88 85 GLY A CA 1
ATOM 667 C C . GLY A 1 85 ? 3.729 -9.026 -13.466 1.00 67.88 85 GLY A C 1
ATOM 668 O O . GLY A 1 85 ? 3.474 -8.347 -12.479 1.00 67.88 85 GLY A O 1
ATOM 669 N N . ASP A 1 86 ? 4.522 -10.097 -13.380 1.00 73.31 86 ASP A N 1
ATOM 670 C CA . ASP A 1 86 ? 5.116 -10.620 -12.129 1.00 73.31 86 ASP A CA 1
ATOM 671 C C . ASP A 1 86 ? 6.115 -9.664 -11.422 1.00 73.31 86 ASP A C 1
ATOM 673 O O . ASP A 1 86 ? 6.983 -10.092 -10.665 1.00 73.31 86 ASP A O 1
ATOM 677 N N . THR A 1 87 ? 6.040 -8.359 -11.685 1.00 79.56 87 THR A N 1
ATOM 678 C CA . THR A 1 87 ? 6.878 -7.319 -11.091 1.00 79.56 87 THR A CA 1
ATOM 679 C C . THR A 1 87 ? 6.246 -6.790 -9.807 1.00 79.56 87 THR A C 1
ATOM 681 O O . THR A 1 87 ? 5.085 -6.380 -9.789 1.00 79.56 87 THR A O 1
ATOM 684 N N . ASP A 1 88 ? 7.033 -6.724 -8.733 1.00 87.56 88 ASP A N 1
ATOM 685 C CA . ASP A 1 88 ? 6.615 -6.063 -7.501 1.00 87.56 88 ASP A CA 1
ATOM 686 C C . ASP A 1 88 ? 6.539 -4.540 -7.697 1.00 87.56 88 ASP A C 1
ATOM 688 O O . ASP A 1 88 ? 7.498 -3.887 -8.121 1.00 87.56 88 ASP A O 1
ATOM 692 N N . VAL A 1 89 ? 5.396 -3.958 -7.343 1.00 90.94 89 VAL A N 1
ATOM 693 C CA . VAL A 1 89 ? 5.151 -2.519 -7.444 1.00 90.94 89 VAL A CA 1
ATOM 694 C C . VAL A 1 89 ? 5.514 -1.851 -6.122 1.00 90.94 89 VAL A C 1
ATOM 696 O O . VAL A 1 89 ? 4.960 -2.184 -5.073 1.00 90.94 89 VAL A O 1
ATOM 699 N N . PHE A 1 90 ? 6.430 -0.885 -6.160 1.00 92.94 90 PHE A N 1
ATOM 700 C CA . PHE A 1 90 ? 6.835 -0.126 -4.978 1.00 92.94 90 PHE A CA 1
ATOM 701 C C . PHE A 1 90 ? 5.726 0.832 -4.526 1.00 92.94 90 PHE A C 1
ATOM 703 O O . PHE A 1 90 ? 5.188 1.586 -5.335 1.00 92.94 90 PHE A O 1
ATOM 710 N N . VAL A 1 91 ? 5.416 0.870 -3.229 1.00 92.12 91 VAL A N 1
ATOM 711 C CA . VAL A 1 91 ? 4.431 1.798 -2.653 1.00 92.12 91 VAL A CA 1
ATOM 712 C C . VAL A 1 91 ? 5.022 2.587 -1.487 1.00 92.12 91 VAL A C 1
ATOM 714 O O . VAL A 1 91 ? 5.696 2.037 -0.617 1.00 92.12 91 VAL A O 1
ATOM 717 N N . HIS A 1 92 ? 4.720 3.887 -1.441 1.00 93.38 92 HIS A N 1
ATOM 718 C CA . HIS A 1 92 ? 5.090 4.781 -0.344 1.00 93.38 92 HIS A CA 1
ATOM 719 C C . HIS A 1 92 ? 3.844 5.333 0.361 1.00 93.38 92 HIS A C 1
ATOM 721 O O . HIS A 1 92 ? 2.820 5.587 -0.271 1.00 93.38 92 HIS A O 1
ATOM 727 N N . GLN A 1 93 ? 3.934 5.579 1.671 1.00 89.19 93 GLN A N 1
ATOM 728 C CA . GLN A 1 93 ? 2.823 6.068 2.495 1.00 89.19 93 GLN A CA 1
ATOM 729 C C . GLN A 1 93 ? 2.216 7.386 1.996 1.00 89.19 93 GLN A C 1
ATOM 731 O O . GLN A 1 93 ? 1.038 7.644 2.229 1.00 89.19 93 GLN A O 1
ATOM 736 N N . SER A 1 94 ? 3.002 8.225 1.312 1.00 88.19 94 SER A N 1
ATOM 737 C CA . SER A 1 94 ? 2.521 9.495 0.750 1.00 88.19 94 SER A CA 1
ATOM 738 C C . SER A 1 94 ? 1.507 9.306 -0.376 1.00 88.19 94 SER A C 1
ATOM 740 O O . SER A 1 94 ? 0.706 10.199 -0.617 1.00 88.19 94 SER A O 1
ATOM 742 N N . GLU A 1 95 ? 1.534 8.155 -1.047 1.00 89.56 95 GLU A N 1
ATOM 743 C CA . GLU A 1 95 ? 0.666 7.855 -2.188 1.00 89.56 95 GLU A CA 1
ATOM 744 C C . GLU A 1 95 ? -0.704 7.321 -1.748 1.00 89.56 95 GLU A C 1
ATOM 746 O O . GLU A 1 95 ? -1.657 7.310 -2.532 1.00 89.56 95 GLU A O 1
ATOM 751 N N . ILE A 1 96 ? -0.816 6.894 -0.484 1.00 90.12 96 ILE A N 1
ATOM 752 C CA . ILE A 1 96 ? -2.031 6.316 0.088 1.00 90.12 96 ILE A CA 1
ATOM 753 C C . ILE A 1 96 ? -3.047 7.424 0.358 1.00 90.12 96 ILE A C 1
ATOM 755 O O . ILE A 1 96 ? -2.830 8.319 1.180 1.00 90.12 96 ILE A O 1
ATOM 759 N N . GLN A 1 97 ? -4.199 7.317 -0.299 1.00 87.00 97 GLN A N 1
ATOM 760 C CA . GLN A 1 97 ? -5.303 8.268 -0.215 1.00 87.00 97 GLN A CA 1
ATOM 761 C C . GLN A 1 97 ? -6.153 8.005 1.033 1.00 87.00 97 GLN A C 1
ATOM 763 O O . GLN A 1 97 ? -7.322 7.636 0.953 1.00 87.00 97 GLN A O 1
ATOM 768 N N . VAL A 1 98 ? -5.547 8.166 2.212 1.00 82.94 98 VAL A N 1
ATOM 769 C CA . VAL A 1 98 ? -6.240 8.007 3.492 1.00 82.94 98 VAL A CA 1
ATOM 770 C C . VAL A 1 98 ? -5.880 9.110 4.483 1.00 82.94 98 VAL A C 1
ATOM 772 O O . VAL A 1 98 ? -4.753 9.617 4.528 1.00 82.94 98 VAL A O 1
ATOM 775 N N . GLU A 1 99 ? -6.856 9.483 5.306 1.00 79.12 99 GLU A N 1
ATOM 776 C CA . GLU A 1 99 ? -6.672 10.459 6.375 1.00 79.12 99 GLU A CA 1
ATOM 777 C C . GLU A 1 99 ? -6.099 9.810 7.646 1.00 79.12 99 GLU A C 1
ATOM 779 O O . GLU A 1 99 ? -6.667 8.868 8.211 1.00 79.12 99 GLU A O 1
ATOM 784 N N . GLY A 1 100 ? -5.004 10.378 8.160 1.00 80.19 100 GLY A N 1
ATOM 785 C CA . GLY A 1 100 ? -4.350 9.934 9.393 1.00 80.19 100 GLY A CA 1
ATOM 786 C C . GLY A 1 100 ? -3.214 8.945 9.136 1.00 80.19 100 GLY A C 1
ATOM 787 O O . GLY A 1 100 ? -2.223 9.296 8.501 1.00 80.19 100 GLY A O 1
ATOM 788 N N . PHE A 1 101 ? -3.327 7.728 9.675 1.00 75.50 101 PHE A N 1
ATOM 789 C CA . PHE A 1 101 ? -2.280 6.711 9.557 1.00 75.50 101 PHE A CA 1
ATOM 790 C C . PHE A 1 101 ? -2.322 6.030 8.186 1.00 75.50 101 PHE A C 1
ATOM 792 O O . PHE A 1 101 ? -3.237 5.262 7.892 1.00 75.50 101 PHE A O 1
ATOM 799 N N . ARG A 1 102 ? -1.305 6.306 7.368 1.00 82.00 102 ARG A N 1
ATOM 800 C CA . ARG A 1 102 ? -1.172 5.833 5.987 1.00 82.00 102 ARG A CA 1
ATOM 801 C C . ARG A 1 102 ? -0.320 4.569 5.927 1.00 82.00 102 ARG A C 1
ATOM 803 O O . ARG A 1 102 ? 0.848 4.612 5.559 1.00 82.00 102 ARG A O 1
ATOM 810 N N . TYR A 1 103 ? -0.894 3.445 6.335 1.00 86.56 103 TYR A N 1
ATOM 811 C CA . TYR A 1 103 ? -0.262 2.140 6.159 1.00 86.56 103 TYR A CA 1
ATOM 812 C C . TYR A 1 103 ? -1.250 1.118 5.619 1.00 86.56 103 TYR A C 1
ATOM 814 O O . TYR A 1 103 ? -2.453 1.223 5.856 1.00 86.56 103 TYR A O 1
ATOM 822 N N . LEU A 1 104 ? -0.712 0.127 4.917 1.00 89.25 104 LEU A N 1
ATOM 823 C CA . LEU A 1 104 ? -1.467 -0.981 4.348 1.00 89.25 104 LEU A CA 1
ATOM 824 C C . LEU A 1 104 ? -1.297 -2.230 5.209 1.00 89.25 104 LEU A C 1
ATOM 826 O O . LEU A 1 104 ? -0.283 -2.381 5.902 1.00 89.25 104 LEU A O 1
ATOM 830 N N . MET A 1 105 ? -2.289 -3.115 5.184 1.00 89.38 105 MET A N 1
ATOM 831 C CA . MET A 1 105 ? -2.138 -4.442 5.764 1.00 89.38 105 MET A CA 1
ATOM 832 C C . MET A 1 105 ? -1.603 -5.427 4.734 1.00 89.38 105 MET A C 1
ATOM 834 O O . MET A 1 105 ? -1.898 -5.351 3.549 1.00 89.38 105 MET A O 1
ATOM 838 N N . GLU A 1 106 ? -0.787 -6.356 5.210 1.00 89.56 106 GLU A N 1
ATOM 839 C CA . GLU A 1 106 ? -0.333 -7.486 4.413 1.00 89.56 106 GLU A CA 1
ATOM 840 C C . GLU A 1 106 ? -1.528 -8.340 3.972 1.00 89.56 106 GLU A C 1
ATOM 842 O O . GLU A 1 106 ? -2.443 -8.589 4.762 1.00 89.56 106 GLU A O 1
ATOM 847 N N . GLY A 1 107 ? -1.530 -8.751 2.704 1.00 89.62 107 GLY A N 1
ATOM 848 C CA . GLY A 1 107 ? -2.629 -9.495 2.090 1.00 89.62 107 GLY A CA 1
ATOM 849 C C . GLY A 1 107 ? -3.870 -8.656 1.768 1.00 89.62 107 GLY A C 1
ATOM 850 O O . GLY A 1 107 ? -4.874 -9.213 1.333 1.00 89.62 107 GLY A O 1
ATOM 851 N N . GLU A 1 108 ? -3.835 -7.336 1.973 1.00 89.75 108 GLU A N 1
ATOM 852 C CA . GLU A 1 108 ? -4.949 -6.448 1.632 1.00 89.75 108 GLU A CA 1
ATOM 853 C C . GLU A 1 108 ? -5.037 -6.243 0.114 1.00 89.75 108 GLU A C 1
ATOM 855 O O . GLU A 1 108 ? -4.028 -5.996 -0.554 1.00 89.75 108 GLU A O 1
ATOM 860 N N . SER A 1 109 ? -6.252 -6.328 -0.430 1.00 90.81 109 SER A N 1
ATOM 861 C CA . SER A 1 109 ? -6.532 -5.959 -1.817 1.00 90.81 109 SER A CA 1
ATOM 862 C C . SER A 1 109 ? -6.645 -4.444 -1.934 1.00 90.81 109 SER A C 1
ATOM 864 O O . SER A 1 109 ? -7.410 -3.819 -1.203 1.00 90.81 109 SER A O 1
ATOM 866 N N . VAL A 1 110 ? -5.893 -3.861 -2.860 1.00 91.62 110 VAL A N 1
ATOM 867 C CA . VAL A 1 110 ? -5.823 -2.414 -3.073 1.00 91.62 110 VAL A CA 1
ATOM 868 C C . VAL A 1 110 ? -5.889 -2.090 -4.556 1.00 91.62 110 VAL A C 1
ATOM 870 O O . VAL A 1 110 ? -5.498 -2.895 -5.403 1.00 91.62 110 VAL A O 1
ATOM 873 N N . GLU A 1 111 ? -6.350 -0.885 -4.861 1.00 91.44 111 GLU A N 1
ATOM 874 C CA . GLU A 1 111 ? -6.286 -0.320 -6.202 1.00 91.44 111 GLU A CA 1
ATOM 875 C C . GLU A 1 111 ? -5.295 0.831 -6.231 1.00 91.44 111 GLU A C 1
ATOM 877 O O . GLU A 1 111 ? -5.218 1.642 -5.308 1.00 91.44 111 GLU A O 1
ATOM 882 N N . PHE A 1 112 ? -4.530 0.918 -7.306 1.00 91.25 112 PHE A N 1
ATOM 883 C CA . PHE A 1 112 ? -3.535 1.961 -7.485 1.00 91.25 112 PHE A CA 1
ATOM 884 C C . PHE A 1 112 ? -3.355 2.256 -8.971 1.00 91.25 112 PHE A C 1
ATOM 886 O O . PHE A 1 112 ? -3.869 1.551 -9.836 1.00 91.25 112 PHE A O 1
ATOM 893 N N . LYS A 1 113 ? -2.619 3.314 -9.288 1.00 89.94 113 LYS A N 1
ATOM 894 C CA . LYS A 1 113 ? -2.149 3.564 -10.651 1.00 89.94 113 LYS A CA 1
ATOM 895 C C . LYS A 1 113 ? -0.676 3.216 -10.730 1.00 89.94 113 LYS A C 1
ATOM 897 O O . LYS A 1 113 ? 0.091 3.593 -9.844 1.00 89.94 113 LYS A O 1
ATOM 902 N N . LEU A 1 114 ? -0.298 2.491 -11.773 1.00 88.69 114 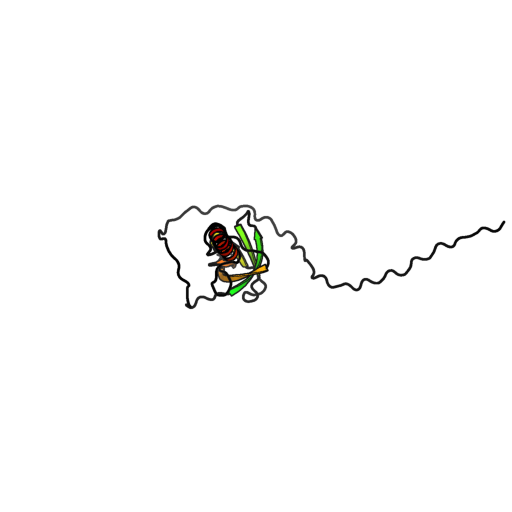LEU A N 1
ATOM 903 C CA . LEU A 1 114 ? 1.092 2.151 -12.026 1.00 88.69 114 LEU A CA 1
ATOM 904 C C . LEU A 1 114 ? 1.770 3.308 -12.756 1.00 88.69 114 LEU A C 1
ATOM 906 O O . LEU A 1 114 ? 1.317 3.745 -13.811 1.00 88.69 114 LEU A O 1
ATOM 910 N N . GLU A 1 115 ? 2.863 3.781 -12.186 1.00 87.94 115 GLU A N 1
ATOM 911 C CA . GLU A 1 115 ? 3.755 4.766 -12.775 1.00 87.94 115 GLU A CA 1
ATOM 912 C C . GLU A 1 115 ? 5.172 4.194 -12.792 1.00 87.94 115 GLU A C 1
ATOM 914 O O . GLU A 1 115 ? 5.524 3.347 -11.969 1.00 87.94 115 GLU A O 1
ATOM 919 N N . TYR A 1 116 ? 5.991 4.629 -13.743 1.00 87.75 116 TYR A N 1
ATOM 920 C CA . TYR A 1 116 ? 7.395 4.246 -13.805 1.00 87.75 116 TYR A CA 1
ATOM 921 C C . TYR A 1 116 ? 8.257 5.460 -13.481 1.00 87.75 116 TYR A C 1
ATOM 923 O O . TYR A 1 116 ? 8.092 6.517 -14.083 1.00 87.75 116 TYR A O 1
ATOM 931 N N . ASP A 1 117 ? 9.177 5.290 -12.537 1.00 84.31 117 ASP A N 1
ATOM 932 C CA . ASP A 1 117 ? 10.181 6.298 -12.183 1.00 84.31 117 ASP A CA 1
ATOM 933 C C . ASP A 1 117 ? 11.233 6.461 -13.305 1.00 84.31 117 ASP A C 1
ATOM 935 O O . ASP A 1 117 ? 11.296 5.639 -14.226 1.00 84.31 117 ASP A O 1
ATOM 939 N N . ASP A 1 118 ? 12.126 7.454 -13.208 1.00 87.38 118 ASP A N 1
ATOM 940 C CA . ASP A 1 118 ? 13.250 7.661 -14.141 1.00 87.38 118 ASP A CA 1
ATOM 941 C C . ASP A 1 118 ? 14.105 6.394 -14.328 1.00 87.38 118 ASP A C 1
ATOM 943 O O . ASP A 1 118 ? 14.647 6.118 -15.401 1.00 87.38 118 ASP A O 1
ATOM 947 N N . ASN A 1 119 ? 14.166 5.562 -13.285 1.00 87.00 119 ASN A N 1
ATOM 948 C CA . ASN A 1 119 ? 14.876 4.284 -13.279 1.00 87.00 119 ASN A CA 1
ATOM 949 C C . ASN A 1 119 ? 14.078 3.108 -13.875 1.00 87.00 119 ASN A C 1
ATOM 951 O O . ASN A 1 119 ? 14.487 1.956 -13.721 1.00 87.00 119 ASN A O 1
ATOM 955 N N . LYS A 1 120 ? 12.931 3.366 -14.520 1.00 84.75 120 LYS A N 1
ATOM 956 C CA . LYS A 1 120 ? 11.991 2.354 -15.046 1.00 84.75 120 LYS A CA 1
ATOM 957 C C . LYS A 1 120 ? 11.478 1.378 -13.982 1.00 84.75 120 LYS A C 1
ATOM 959 O O . LYS A 1 120 ? 11.150 0.232 -14.285 1.00 84.75 120 LYS A O 1
ATOM 964 N N . ARG A 1 121 ? 11.418 1.818 -12.725 1.00 86.00 121 ARG A N 1
ATOM 965 C CA . ARG A 1 121 ? 10.890 1.024 -11.610 1.00 86.00 121 ARG A CA 1
ATOM 966 C C . ARG A 1 121 ? 9.398 1.273 -11.461 1.00 86.00 121 ARG A C 1
ATOM 968 O O . ARG A 1 121 ? 8.978 2.425 -11.462 1.00 86.00 121 ARG A O 1
ATOM 975 N N . ALA A 1 122 ? 8.636 0.197 -11.308 1.00 89.75 122 ALA A N 1
ATOM 976 C CA . ALA A 1 122 ? 7.206 0.240 -11.043 1.00 89.75 122 ALA A CA 1
ATOM 977 C C . ALA A 1 122 ? 6.923 0.872 -9.671 1.00 89.75 122 ALA A C 1
ATOM 979 O O . ALA A 1 122 ? 7.373 0.365 -8.641 1.00 89.75 122 ALA A O 1
ATOM 980 N N . LYS A 1 123 ? 6.149 1.956 -9.661 1.00 91.25 123 LYS A N 1
ATOM 981 C CA . LYS A 1 123 ? 5.681 2.667 -8.473 1.00 91.25 123 LYS A CA 1
ATOM 982 C C . LYS A 1 123 ? 4.157 2.772 -8.498 1.00 91.25 123 LYS A C 1
ATOM 984 O O . LYS A 1 123 ? 3.557 3.073 -9.524 1.00 91.25 123 LYS A O 1
ATOM 989 N N . ALA A 1 124 ? 3.531 2.547 -7.352 1.00 90.94 124 ALA A N 1
ATOM 990 C CA . ALA A 1 124 ? 2.111 2.764 -7.145 1.00 90.94 124 ALA A CA 1
ATOM 991 C C . ALA A 1 124 ? 1.865 4.211 -6.711 1.00 90.94 124 ALA A C 1
ATOM 993 O O . ALA A 1 124 ? 2.409 4.658 -5.698 1.00 90.94 124 ALA A O 1
ATOM 994 N N . ILE A 1 125 ? 1.009 4.914 -7.448 1.00 91.12 125 ILE A N 1
ATOM 995 C CA . ILE A 1 125 ? 0.492 6.238 -7.088 1.00 91.12 125 ILE A CA 1
ATOM 996 C C . ILE A 1 125 ? -1.020 6.160 -6.851 1.00 91.12 125 ILE A C 1
ATOM 998 O O . ILE A 1 125 ? -1.699 5.283 -7.391 1.00 91.12 125 ILE A O 1
ATOM 1002 N N . HIS A 1 126 ? -1.563 7.089 -6.058 1.00 90.31 126 HIS A N 1
ATOM 1003 C CA . HIS A 1 126 ? -2.995 7.139 -5.721 1.00 90.31 126 HIS A CA 1
ATOM 1004 C C . HIS A 1 126 ? -3.561 5.810 -5.185 1.00 90.31 126 HIS A C 1
ATOM 1006 O O . HIS A 1 126 ? -4.548 5.294 -5.709 1.00 90.31 126 HIS A O 1
ATOM 1012 N N . VAL A 1 127 ? -2.949 5.258 -4.136 1.00 90.81 127 VAL A N 1
ATOM 1013 C CA . VAL A 1 127 ? -3.372 3.971 -3.566 1.00 90.81 127 VAL A CA 1
ATOM 1014 C C . VAL A 1 127 ? -4.662 4.128 -2.760 1.00 90.81 127 VAL A C 1
ATOM 1016 O O . VAL A 1 127 ? -4.729 4.940 -1.833 1.00 90.81 127 VAL A O 1
ATOM 1019 N N . THR A 1 128 ? -5.672 3.332 -3.101 1.00 91.12 128 THR A N 1
ATOM 1020 C CA . THR A 1 128 ? -6.989 3.258 -2.456 1.00 91.12 128 THR A CA 1
ATOM 1021 C C . THR A 1 128 ? -7.344 1.815 -2.097 1.00 91.12 128 THR A C 1
ATOM 1023 O O . THR A 1 128 ? -6.662 0.872 -2.497 1.00 91.12 128 THR A O 1
ATOM 1026 N N . GLY A 1 129 ? -8.426 1.635 -1.338 1.00 88.81 129 GLY A N 1
ATOM 1027 C CA . GLY A 1 129 ? -9.050 0.324 -1.182 1.00 88.81 129 GLY A CA 1
ATOM 1028 C C . GLY A 1 129 ? -9.677 -0.170 -2.495 1.00 88.81 129 GLY A C 1
ATOM 1029 O O . GLY A 1 129 ? -9.652 0.555 -3.498 1.00 88.81 129 GLY A O 1
ATOM 1030 N N . PRO A 1 130 ? -10.243 -1.388 -2.491 1.00 85.44 130 PRO A N 1
ATOM 1031 C CA . PRO A 1 130 ? -10.941 -1.937 -3.648 1.00 85.44 130 PRO A CA 1
ATOM 1032 C C . PRO A 1 130 ? -12.142 -1.057 -4.024 1.00 85.44 130 PRO A C 1
ATOM 1034 O O . PRO A 1 130 ? -12.749 -0.425 -3.153 1.00 85.44 130 PRO A O 1
ATOM 1037 N N . ASP A 1 131 ? -12.457 -0.992 -5.318 1.00 80.75 131 ASP A N 1
ATOM 1038 C CA . ASP A 1 131 ? -13.533 -0.173 -5.894 1.00 80.75 131 ASP A CA 1
ATOM 1039 C C . ASP A 1 131 ? -13.404 1.340 -5.598 1.00 80.75 131 ASP A C 1
ATOM 1041 O O . ASP A 1 131 ? -14.389 2.078 -5.504 1.00 80.75 131 ASP A O 1
ATOM 1045 N N . GLY A 1 132 ? -12.174 1.827 -5.410 1.00 80.06 132 GLY A N 1
ATOM 1046 C CA . GLY A 1 132 ? -11.867 3.199 -5.012 1.00 80.06 132 GLY A CA 1
ATOM 1047 C C . GLY A 1 132 ? -12.289 3.533 -3.579 1.00 80.06 132 GLY A C 1
ATOM 1048 O O . GLY A 1 132 ? -12.399 4.715 -3.237 1.00 80.06 132 GLY A O 1
ATOM 1049 N N . GLY A 1 133 ? -12.552 2.512 -2.761 1.00 82.06 133 GLY A N 1
ATOM 1050 C CA . GLY A 1 133 ? -12.962 2.638 -1.371 1.00 82.06 133 GLY A CA 1
ATOM 1051 C C . GLY A 1 133 ? -11.838 3.064 -0.424 1.00 82.06 133 GLY A C 1
ATOM 1052 O O . GLY A 1 133 ? -10.689 3.302 -0.804 1.00 82.06 133 GLY A O 1
ATOM 1053 N N . ASP A 1 134 ? -12.178 3.150 0.861 1.00 83.19 134 ASP A N 1
ATOM 1054 C CA . ASP A 1 134 ? -11.188 3.348 1.915 1.00 83.19 134 ASP A CA 1
ATOM 1055 C C . ASP A 1 134 ? -10.336 2.081 2.092 1.00 83.19 134 ASP A C 1
ATOM 1057 O O . ASP A 1 134 ? -10.852 0.963 2.067 1.00 83.19 134 ASP A O 1
ATOM 1061 N N . VAL A 1 135 ? -9.042 2.250 2.369 1.00 86.12 135 VAL A N 1
ATOM 1062 C CA . VAL A 1 135 ? -8.194 1.139 2.829 1.00 86.12 135 VAL A CA 1
ATOM 1063 C C . VAL A 1 135 ? -8.725 0.575 4.150 1.00 86.12 135 VAL A C 1
ATOM 1065 O O . VAL A 1 135 ? -9.310 1.290 4.974 1.00 86.12 135 VAL A O 1
ATOM 1068 N N . GLN A 1 136 ? -8.491 -0.709 4.393 1.00 83.81 136 GLN A N 1
ATOM 1069 C CA . GLN A 1 136 ? -9.072 -1.477 5.490 1.00 83.81 136 GLN A CA 1
ATOM 1070 C C . GLN A 1 136 ? -8.790 -0.852 6.868 1.00 83.81 136 GLN A C 1
ATOM 1072 O O . GLN A 1 136 ? -9.603 -0.969 7.792 1.00 83.81 136 GLN A O 1
ATOM 1077 N N . ILE A 1 137 ? -7.675 -0.128 7.025 1.00 83.50 137 ILE A N 1
ATOM 1078 C CA . ILE A 1 137 ? -7.387 0.599 8.266 1.00 83.50 137 ILE A CA 1
ATOM 1079 C C . ILE A 1 137 ? -8.328 1.788 8.509 1.00 83.50 137 ILE A C 1
ATOM 1081 O O . ILE A 1 137 ? -8.745 2.021 9.648 1.00 83.50 137 ILE A O 1
ATOM 1085 N N . ALA A 1 138 ? -8.712 2.518 7.460 1.00 80.75 138 ALA A N 1
ATOM 1086 C CA . ALA A 1 138 ? -9.679 3.604 7.576 1.00 80.75 138 ALA A CA 1
ATOM 1087 C C . ALA A 1 138 ? -11.078 3.075 7.879 1.00 80.75 138 ALA A C 1
ATOM 1089 O O . ALA A 1 138 ? -11.766 3.653 8.723 1.00 80.75 138 ALA A O 1
ATOM 1090 N N . VAL A 1 139 ? -11.461 1.947 7.275 1.00 82.00 139 VAL A N 1
ATOM 1091 C CA . VAL A 1 139 ? -12.729 1.265 7.575 1.00 82.00 139 VAL A CA 1
ATOM 1092 C C . VAL A 1 139 ? -12.801 0.912 9.062 1.00 82.00 139 VAL A C 1
ATOM 1094 O O . VAL A 1 139 ? -13.684 1.396 9.771 1.00 82.00 139 VAL A O 1
ATOM 1097 N N . ARG A 1 140 ? -11.794 0.197 9.584 1.00 81.50 140 ARG A N 1
ATOM 1098 C CA . ARG A 1 140 ? -11.731 -0.183 11.009 1.00 81.50 140 ARG A CA 1
ATOM 1099 C C . ARG A 1 140 ? -11.774 1.019 11.951 1.00 81.50 140 ARG A C 1
ATOM 1101 O O . ARG A 1 140 ? -12.320 0.930 13.051 1.00 81.50 140 ARG A O 1
ATOM 1108 N N . ARG A 1 141 ? -11.182 2.151 11.558 1.00 76.69 141 ARG A N 1
ATOM 1109 C CA . ARG A 1 141 ? -11.227 3.390 12.346 1.00 76.69 141 ARG A CA 1
ATOM 1110 C C . ARG A 1 141 ? -12.637 3.977 12.383 1.00 76.69 141 ARG A C 1
ATOM 1112 O O . ARG A 1 141 ? -13.084 4.351 13.467 1.00 76.69 141 ARG A O 1
ATOM 1119 N N . LYS A 1 142 ? -13.320 4.062 11.235 1.00 74.88 142 LYS A N 1
ATOM 1120 C CA . LYS A 1 142 ? -14.699 4.570 11.144 1.00 74.88 142 LYS A CA 1
ATOM 1121 C C . LYS A 1 142 ? -15.641 3.734 12.015 1.00 74.88 142 LYS A C 1
ATOM 1123 O O . LYS A 1 142 ? -16.391 4.300 12.805 1.00 74.88 142 LYS A O 1
ATOM 1128 N N . GLU A 1 143 ? -15.519 2.410 11.964 1.00 79.75 143 GLU A N 1
ATOM 1129 C CA . GLU A 1 143 ? -16.328 1.487 12.772 1.00 79.75 143 GLU A CA 1
ATOM 1130 C C . GLU A 1 143 ? -16.074 1.636 14.279 1.00 79.75 143 GLU A C 1
ATOM 1132 O O . GLU A 1 143 ? -17.013 1.757 15.067 1.00 79.75 143 GLU A O 1
ATOM 1137 N N . ARG A 1 144 ? -14.802 1.698 14.702 1.00 77.19 144 ARG A N 1
ATOM 1138 C CA . ARG A 1 144 ? -14.452 1.916 16.118 1.00 77.19 144 ARG A CA 1
ATOM 1139 C C . ARG A 1 144 ? -14.948 3.265 16.638 1.00 77.19 144 ARG A C 1
ATOM 1141 O O . ARG A 1 144 ? -15.397 3.349 17.778 1.00 77.19 144 ARG A O 1
ATOM 1148 N N . ALA A 1 145 ? -14.870 4.308 15.815 1.00 73.75 145 ALA A N 1
ATOM 1149 C CA . ALA A 1 145 ? -15.353 5.638 16.171 1.00 73.75 145 ALA A CA 1
ATOM 1150 C C . ALA A 1 145 ? -16.885 5.699 16.281 1.00 73.75 145 ALA A C 1
ATOM 1152 O O . ALA A 1 145 ? -17.395 6.444 17.116 1.00 73.75 145 ALA A O 1
ATOM 1153 N N . ALA A 1 146 ? -17.612 4.926 15.467 1.00 72.62 146 ALA A N 1
ATOM 1154 C CA . ALA A 1 146 ? -19.067 4.824 15.547 1.00 72.62 146 ALA A CA 1
ATOM 1155 C C . ALA A 1 146 ? -19.512 4.113 16.834 1.00 72.62 146 ALA A C 1
ATOM 1157 O O . ALA A 1 146 ? -20.345 4.645 17.564 1.00 72.62 146 ALA A O 1
ATOM 1158 N N . LYS A 1 147 ? -18.886 2.977 17.174 1.00 68.44 147 LYS A N 1
ATOM 1159 C CA . LYS A 1 147 ? -19.235 2.209 18.379 1.00 68.44 147 LYS A CA 1
ATOM 1160 C C . LYS A 1 147 ? -19.033 3.002 19.679 1.00 68.44 147 LYS A C 1
ATOM 1162 O O . LYS A 1 147 ? -19.873 2.956 20.569 1.00 68.44 147 LYS A O 1
ATOM 1167 N N . ALA A 1 148 ? -17.959 3.789 19.768 1.00 68.44 148 ALA A N 1
ATOM 1168 C CA . ALA A 1 148 ? -17.664 4.597 20.955 1.00 68.44 148 ALA A CA 1
ATOM 1169 C C . ALA A 1 148 ? -18.696 5.708 21.238 1.00 68.44 148 ALA A C 1
ATOM 1171 O O . ALA A 1 148 ? -18.724 6.240 22.344 1.00 68.44 148 ALA A O 1
ATOM 1172 N N . LYS A 1 149 ? -19.529 6.081 20.256 1.00 64.38 149 LYS A N 1
ATOM 1173 C CA . LYS A 1 149 ? -20.590 7.082 20.438 1.00 64.38 149 LYS A CA 1
ATOM 1174 C C . LYS A 1 149 ? -21.920 6.485 20.903 1.00 64.38 149 LYS A C 1
ATOM 1176 O O . LYS A 1 149 ? -22.754 7.239 21.389 1.00 64.38 149 LYS A O 1
ATOM 1181 N N . GLU A 1 150 ? -22.119 5.176 20.759 1.00 61.59 150 GLU A N 1
ATOM 1182 C CA . GLU A 1 150 ? -23.381 4.503 21.099 1.00 61.59 150 GLU A CA 1
ATOM 1183 C C . GLU A 1 150 ? -23.406 4.001 22.553 1.00 61.59 150 GLU A C 1
ATOM 1185 O O . GLU A 1 150 ? -24.437 4.076 23.210 1.00 61.59 150 GLU A O 1
ATOM 1190 N N . GLU A 1 151 ? -22.263 3.585 23.109 1.00 60.97 151 GLU A N 1
ATOM 1191 C CA . GLU A 1 151 ? -22.161 3.073 24.492 1.00 60.97 151 GLU A CA 1
ATOM 1192 C C . GLU A 1 151 ? -22.099 4.180 25.573 1.00 60.97 151 GLU A C 1
ATOM 1194 O O . GLU A 1 151 ? -21.854 3.897 26.744 1.00 60.97 151 GLU A O 1
ATOM 1199 N N . GLY A 1 152 ? -22.296 5.448 25.194 1.00 59.62 152 GLY A N 1
ATOM 1200 C CA . GLY A 1 152 ? -22.162 6.615 26.075 1.00 59.62 152 GLY A CA 1
ATOM 1201 C C . GLY A 1 152 ? -23.461 7.345 26.432 1.00 59.62 152 GLY A C 1
ATOM 1202 O O . GLY A 1 152 ? -23.367 8.458 26.947 1.00 59.62 152 GLY A O 1
ATOM 1203 N N . ASN A 1 153 ? -24.638 6.779 26.135 1.00 54.38 153 ASN A N 1
ATOM 1204 C CA . ASN A 1 153 ? -25.939 7.395 26.437 1.00 54.38 153 ASN A CA 1
ATOM 1205 C C . ASN A 1 153 ? -26.749 6.611 27.472 1.00 54.38 153 ASN A C 1
ATOM 1207 O O . ASN A 1 153 ? -27.157 5.474 27.147 1.00 54.38 153 ASN A O 1
#

Foldseek 3Di:
DDPPPPDDDDDDPDPPPPPPPPPPPPPPPDDDDPDDDDDDDDDDDDDDDDDDDDPDDDDADKFKWFFQDKDQVQQKGWTQTVVVPRATAIEGQVQEPDPDRRIADHRAIWIFHWDADPVRGTYTHNIAHPPNHHGPVRVVVVVVVVVVVPVPD

Secondary structure (DSSP, 8-state):
------PPPPPPPPP-------------------------------------------S---EEEEEEEEETTTTEEEEE-GGG-SPEEEEEGGGB--SS---PPTT-EEEEEEEE-TT--EEEEEEE-GGG---HHHHHHHHHHHHHHHTT-

Sequence (153 aa):
MFDWFNPKPAPKPEPKEEKKEEPVVEEPKAVEEPKAVEEPKKVEEVKSEPAAKAPAASGSERLSGTVNWFNRQYGYGFIKAPDAGDTDVFVHQSEIQVEGFRYLMEGESVEFKLEYDDNKRAKAIHVTGPDGGDVQIAVRRKERAAKAKEEGN